Protein AF-A0A3B8Y9S7-F1 (afdb_monomer)

Solvent-accessible surface area (backbone atoms only — not comparable to full-atom values): 5059 Å² total; per-residue (Å²): 126,61,77,47,92,51,84,66,49,73,68,55,52,50,51,51,42,70,76,36,74,73,51,42,76,30,30,44,63,88,32,42,34,41,53,45,79,66,75,51,75,68,60,43,54,51,48,51,52,52,50,52,58,50,40,56,50,30,62,75,65,71,63,61,48,72,47,54,55,85,43,76,44,79,44,98,70,67,20,28,43,56,45,70,46,78,84

Sequence (87 aa):
MVQLTENITDAELLQMSLKNPELRFERNADGTLVTMPPLGRISGNREAKVITYLLNWVEKQDLGEVFSSGTGFKLANSAVFLKIILS

Nearest PDB structures (foldseek):
  1wdj-assembly1_C  TM=8.317E-01  e=1.092E-05  Thermus thermophilus
  6okh-assembly1_B  TM=8.247E-01  e=5.968E-01  Leptospira borgpetersenii serovar Hardjo-bovis str. JB197
  6duh-assembly1_A  TM=4.719E-01  e=1.833E+00  Human immunodeficiency virus type 1 BH10
  1s12-assembly1_A  TM=4.055E-01  e=5.629E+00  Thermotoga maritima

Foldseek 3Di:
DDKDPDQQDPVNQVVVCVVCVQWAWWADLNSIIDIDGHDDPVRVVVQVVVQVVVQVVCVVVVQADWDGQRDWDQDPSRTTGRDTDGD

Structure (mmCIF, N/CA/C/O backbone):
data_AF-A0A3B8Y9S7-F1
#
_entry.id   AF-A0A3B8Y9S7-F1
#
loop_
_atom_site.group_PDB
_atom_site.id
_atom_site.type_symbol
_atom_site.label_atom_id
_atom_site.label_alt_id
_atom_site.label_comp_id
_atom_site.label_asym_id
_atom_site.label_entity_id
_atom_site.label_seq_id
_atom_site.pdbx_PDB_ins_code
_atom_site.Cartn_x
_atom_site.Cartn_y
_atom_site.Cartn_z
_atom_site.occupancy
_atom_site.B_iso_or_equiv
_atom_site.auth_seq_id
_atom_site.auth_comp_id
_atom_site.auth_asym_id
_atom_site.auth_atom_id
_atom_site.pdbx_PDB_model_num
ATOM 1 N N . MET A 1 1 ? 18.722 3.578 -3.505 1.00 55.62 1 MET A N 1
ATOM 2 C CA . MET A 1 1 ? 17.693 3.572 -4.563 1.00 55.62 1 MET A CA 1
ATOM 3 C C . MET A 1 1 ? 18.386 3.088 -5.818 1.00 55.62 1 MET A C 1
ATOM 5 O O . MET A 1 1 ? 19.414 3.659 -6.159 1.00 55.62 1 MET A O 1
ATOM 9 N N . VAL A 1 2 ? 17.915 1.996 -6.412 1.00 59.22 2 VAL A N 1
ATOM 10 C CA . VAL A 1 2 ? 18.416 1.522 -7.709 1.00 59.22 2 VAL A CA 1
ATOM 11 C C . VAL A 1 2 ? 17.357 1.889 -8.736 1.00 59.22 2 VAL A C 1
ATOM 13 O O . VAL A 1 2 ? 16.180 1.621 -8.507 1.00 59.22 2 VAL A O 1
ATOM 16 N N . GLN A 1 3 ? 17.778 2.544 -9.812 1.00 59.12 3 GLN A N 1
ATOM 17 C CA . GLN A 1 3 ? 16.914 2.968 -10.906 1.00 59.12 3 GLN A CA 1
ATOM 18 C C . GLN A 1 3 ? 17.226 2.075 -12.105 1.00 59.12 3 GLN A C 1
ATOM 20 O O . GLN A 1 3 ? 18.367 2.046 -12.566 1.00 59.12 3 GLN A O 1
ATOM 25 N N . LEU A 1 4 ? 16.240 1.306 -12.564 1.00 62.97 4 LEU A N 1
ATOM 26 C CA . LEU A 1 4 ? 16.359 0.483 -13.768 1.00 62.97 4 LEU A CA 1
ATOM 27 C C . LEU A 1 4 ? 15.620 1.196 -14.904 1.00 62.97 4 LEU A C 1
ATOM 29 O O . LEU A 1 4 ? 14.453 1.562 -14.758 1.00 62.97 4 LEU A O 1
ATOM 33 N N . THR A 1 5 ? 16.322 1.432 -16.011 1.00 57.75 5 THR A N 1
ATOM 34 C CA . THR A 1 5 ? 15.830 2.126 -17.212 1.00 57.75 5 THR A CA 1
ATOM 35 C C . THR A 1 5 ? 15.428 1.125 -18.291 1.00 57.75 5 THR A C 1
ATOM 37 O O . THR A 1 5 ? 15.959 1.145 -19.399 1.00 57.75 5 THR A O 1
ATOM 40 N N . GLU A 1 6 ? 14.514 0.220 -17.960 1.00 66.00 6 GLU A N 1
ATOM 41 C CA . GLU A 1 6 ? 13.871 -0.661 -18.937 1.00 66.00 6 GLU A CA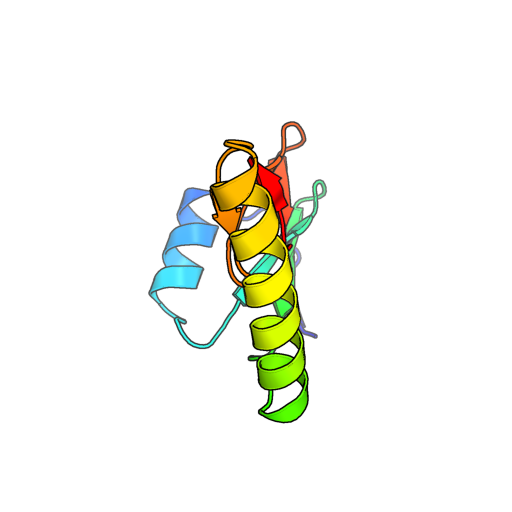 1
ATOM 42 C C . GLU A 1 6 ? 12.356 -0.457 -18.870 1.00 66.00 6 GLU A C 1
ATOM 44 O O . GLU A 1 6 ? 11.799 -0.251 -17.793 1.00 66.00 6 GLU A O 1
ATOM 49 N N . ASN A 1 7 ? 11.684 -0.494 -20.024 1.00 74.00 7 ASN A N 1
ATOM 50 C CA . ASN A 1 7 ? 10.225 -0.425 -20.105 1.00 74.00 7 ASN A CA 1
ATOM 51 C C . ASN A 1 7 ? 9.612 -1.732 -19.576 1.00 74.00 7 ASN A C 1
ATOM 53 O O . ASN A 1 7 ? 9.269 -2.620 -20.351 1.00 74.00 7 ASN A O 1
ATOM 57 N N . ILE A 1 8 ? 9.485 -1.844 -18.253 1.00 83.00 8 ILE A N 1
ATOM 58 C CA . ILE A 1 8 ? 8.909 -3.008 -17.571 1.00 83.00 8 ILE A CA 1
ATOM 59 C C . ILE A 1 8 ? 7.392 -3.033 -17.774 1.00 83.00 8 ILE A C 1
ATOM 61 O O . ILE A 1 8 ? 6.689 -2.092 -17.394 1.00 83.00 8 ILE A O 1
ATOM 65 N N . THR A 1 9 ? 6.863 -4.122 -18.328 1.00 86.88 9 THR A N 1
ATOM 66 C CA . THR A 1 9 ? 5.418 -4.368 -18.463 1.00 86.88 9 THR A CA 1
ATOM 67 C C . THR A 1 9 ? 4.760 -4.683 -1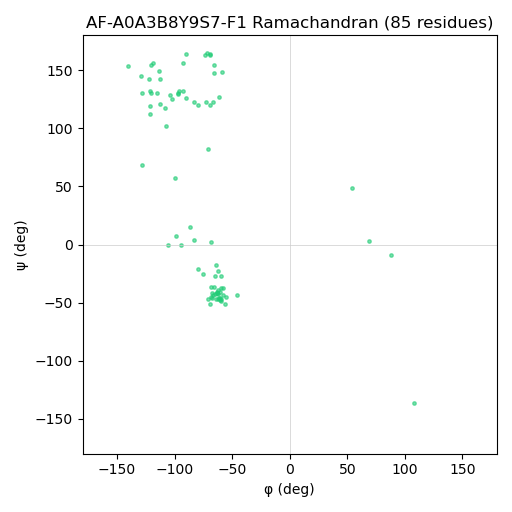7.114 1.00 86.88 9 THR A C 1
ATOM 69 O O . THR A 1 9 ? 5.422 -5.012 -16.133 1.00 86.88 9 THR A O 1
ATOM 72 N N . ASP A 1 10 ? 3.426 -4.616 -17.036 1.00 87.81 10 ASP A N 1
ATOM 73 C CA . ASP A 1 10 ? 2.691 -4.956 -15.801 1.00 87.81 10 ASP A CA 1
ATOM 74 C C . ASP A 1 10 ? 2.941 -6.403 -15.350 1.00 87.81 10 ASP A C 1
ATOM 76 O O . ASP A 1 10 ? 3.060 -6.678 -14.156 1.00 87.81 10 ASP A O 1
ATOM 80 N N . ALA A 1 11 ? 3.044 -7.327 -16.309 1.00 90.06 11 ALA A N 1
ATOM 81 C CA . ALA A 1 11 ? 3.293 -8.736 -16.035 1.00 90.06 11 ALA A CA 1
ATOM 82 C C . ALA A 1 11 ? 4.699 -8.957 -15.460 1.00 90.06 11 ALA A C 1
ATOM 84 O O . ALA A 1 11 ? 4.862 -9.713 -14.503 1.00 90.06 11 ALA A O 1
ATOM 85 N N . GLU A 1 12 ? 5.707 -8.273 -16.002 1.00 90.56 12 GLU A N 1
ATOM 86 C CA . GLU A 1 12 ? 7.079 -8.334 -15.493 1.00 90.56 12 GLU A CA 1
ATOM 87 C C . GLU A 1 12 ? 7.184 -7.705 -14.103 1.00 90.56 12 GLU A C 1
ATOM 89 O O . GLU A 1 12 ? 7.765 -8.317 -13.209 1.00 90.56 12 GLU A O 1
ATOM 94 N N . LEU A 1 13 ? 6.543 -6.552 -13.880 1.00 90.06 13 LEU A N 1
ATOM 95 C CA . LEU A 1 13 ? 6.491 -5.900 -12.569 1.00 90.06 13 LEU A CA 1
ATOM 96 C C . LEU A 1 13 ? 5.872 -6.817 -11.503 1.00 90.06 13 LEU A C 1
ATOM 98 O O . LEU A 1 13 ? 6.396 -6.942 -10.391 1.00 90.06 13 LEU A O 1
ATOM 102 N N . LEU A 1 14 ? 4.776 -7.499 -11.850 1.00 90.44 14 LEU A N 1
ATOM 103 C CA . LEU A 1 14 ? 4.131 -8.474 -10.974 1.00 90.44 14 LEU A CA 1
ATOM 104 C C . LEU A 1 14 ? 5.050 -9.671 -10.693 1.00 90.44 14 LEU A C 1
ATOM 106 O O . LEU A 1 14 ? 5.225 -10.049 -9.537 1.00 90.44 14 LEU A O 1
ATOM 110 N N . GLN A 1 15 ? 5.683 -10.242 -11.721 1.00 92.94 15 GLN A N 1
ATOM 111 C CA . GLN A 1 15 ? 6.627 -11.355 -11.562 1.00 92.94 15 GLN A CA 1
ATOM 112 C C . GLN A 1 15 ? 7.830 -10.977 -10.692 1.00 92.94 15 GLN A C 1
ATOM 114 O O . GLN A 1 15 ? 8.252 -11.766 -9.847 1.00 92.94 15 GLN A O 1
ATOM 119 N N . MET A 1 16 ? 8.369 -9.768 -10.855 1.00 90.69 16 MET A N 1
ATOM 120 C CA . MET A 1 16 ? 9.442 -9.244 -10.007 1.00 90.69 16 MET A CA 1
ATOM 121 C C . MET A 1 16 ? 8.991 -9.110 -8.553 1.00 90.69 16 MET A C 1
ATOM 123 O O . MET A 1 16 ? 9.724 -9.517 -7.654 1.00 90.69 16 MET A O 1
ATOM 127 N N . SER A 1 17 ? 7.776 -8.609 -8.324 1.00 90.00 17 SER A N 1
ATOM 128 C CA . SER A 1 17 ? 7.201 -8.473 -6.980 1.00 90.00 17 SER A CA 1
ATOM 129 C C . SER A 1 17 ? 7.005 -9.830 -6.298 1.00 90.00 17 SER A C 1
ATOM 131 O O . SER A 1 17 ? 7.317 -9.980 -5.121 1.00 90.00 17 SER A O 1
ATOM 133 N N . LEU A 1 18 ? 6.553 -10.844 -7.044 1.00 91.00 18 LEU A N 1
ATOM 134 C CA . LEU A 1 18 ? 6.387 -12.210 -6.536 1.00 91.00 18 LEU A CA 1
ATOM 135 C C . LEU A 1 18 ? 7.725 -12.891 -6.218 1.00 91.00 18 LEU A C 1
ATOM 137 O O . LEU A 1 18 ? 7.814 -13.644 -5.252 1.00 91.00 18 LEU A O 1
ATOM 141 N N . LYS A 1 19 ? 8.763 -12.633 -7.021 1.00 93.62 19 LYS A N 1
ATOM 142 C CA . LYS A 1 19 ? 10.105 -13.203 -6.818 1.00 93.62 19 LYS A CA 1
ATOM 143 C C . LYS A 1 19 ? 10.882 -12.548 -5.675 1.00 93.62 19 LYS A C 1
ATOM 145 O O . LYS A 1 19 ? 11.765 -13.198 -5.129 1.00 93.62 19 LYS A O 1
ATOM 150 N N . ASN A 1 20 ? 10.571 -11.296 -5.334 1.00 90.25 20 ASN A N 1
ATOM 151 C CA . ASN A 1 20 ? 11.276 -10.514 -4.312 1.00 90.25 20 ASN A CA 1
ATOM 152 C C . ASN A 1 20 ? 10.261 -9.941 -3.302 1.00 90.25 20 ASN A C 1
ATOM 154 O O . ASN A 1 20 ? 10.015 -8.731 -3.295 1.00 90.25 20 ASN A O 1
ATOM 158 N N . PRO A 1 21 ? 9.611 -10.788 -2.481 1.00 86.31 21 PRO A N 1
ATOM 159 C CA . PRO A 1 21 ? 8.522 -10.379 -1.587 1.00 86.31 21 PRO A CA 1
ATOM 160 C C . PRO A 1 21 ? 8.943 -9.384 -0.492 1.00 86.31 21 PRO A C 1
ATOM 162 O O . PRO A 1 21 ? 8.092 -8.727 0.112 1.00 86.31 21 PRO A O 1
ATOM 165 N N . GLU A 1 22 ? 10.236 -9.266 -0.213 1.00 85.06 22 GLU A N 1
ATOM 166 C CA . GLU A 1 22 ? 10.837 -8.278 0.684 1.00 85.06 22 GLU A CA 1
ATOM 167 C C . GLU A 1 22 ? 11.005 -6.899 0.038 1.00 85.06 22 GLU A C 1
ATOM 169 O O . GLU A 1 22 ? 11.106 -5.894 0.746 1.00 85.06 22 GLU A O 1
ATOM 174 N N . LEU A 1 23 ? 11.020 -6.846 -1.296 1.00 87.19 23 LEU A N 1
ATOM 175 C CA . LEU A 1 23 ? 11.108 -5.614 -2.061 1.00 87.19 23 LEU A CA 1
ATOM 176 C C . LEU A 1 23 ? 9.719 -5.098 -2.423 1.00 87.19 23 LEU A C 1
ATOM 178 O O . LEU A 1 23 ? 8.707 -5.803 -2.463 1.00 87.19 23 LEU A O 1
ATOM 182 N N . ARG A 1 24 ? 9.676 -3.796 -2.660 1.00 88.00 24 ARG A N 1
ATOM 183 C CA . ARG A 1 24 ? 8.492 -3.074 -3.097 1.00 88.00 24 ARG A CA 1
ATOM 184 C C . ARG A 1 24 ? 8.879 -2.262 -4.321 1.00 88.00 24 ARG A C 1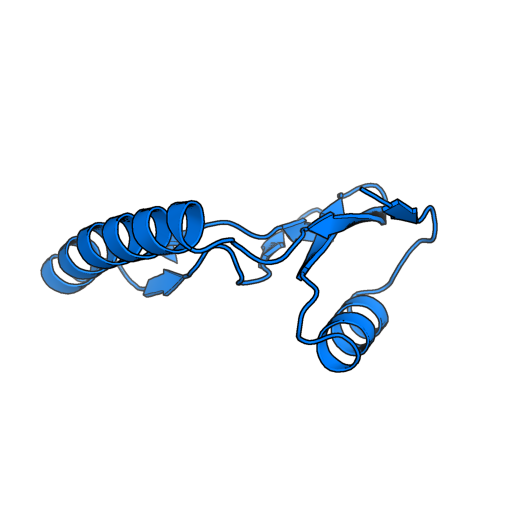
ATOM 186 O O . ARG A 1 24 ? 9.909 -1.588 -4.304 1.00 88.00 24 ARG A O 1
ATOM 193 N N . PHE A 1 25 ? 8.088 -2.376 -5.381 1.00 90.88 25 PHE A N 1
ATOM 194 C CA . PHE A 1 25 ? 8.396 -1.795 -6.681 1.00 90.88 25 PHE A CA 1
ATOM 195 C C . PHE A 1 25 ? 7.371 -0.724 -7.045 1.00 90.88 25 PHE A C 1
ATOM 197 O O . PHE A 1 25 ? 6.167 -0.970 -7.000 1.00 90.88 25 PHE A O 1
ATOM 204 N N . GLU A 1 26 ? 7.864 0.443 -7.444 1.00 90.81 26 GLU A N 1
ATOM 205 C CA . GLU A 1 26 ? 7.089 1.503 -8.082 1.00 90.81 26 GLU A CA 1
ATOM 206 C C . GLU A 1 26 ? 7.549 1.661 -9.526 1.00 90.81 26 GLU A C 1
ATOM 208 O O . GLU A 1 26 ? 8.743 1.567 -9.814 1.00 90.81 26 GLU A O 1
ATOM 213 N N . ARG A 1 27 ? 6.612 1.934 -10.434 1.00 91.25 27 ARG A N 1
ATOM 214 C CA . ARG A 1 27 ? 6.907 2.271 -11.827 1.00 91.25 27 ARG A CA 1
ATOM 215 C C . ARG A 1 27 ? 6.338 3.646 -12.137 1.00 91.25 27 ARG A C 1
ATOM 217 O O . ARG A 1 27 ? 5.128 3.847 -12.071 1.00 91.25 27 ARG A O 1
ATOM 224 N N . ASN A 1 28 ? 7.189 4.589 -12.508 1.00 88.75 28 ASN A N 1
ATOM 225 C CA . ASN A 1 28 ? 6.737 5.896 -12.973 1.00 88.75 28 ASN A CA 1
ATOM 226 C C . ASN A 1 28 ? 6.042 5.785 -14.340 1.00 88.75 28 ASN A C 1
ATOM 228 O O . ASN A 1 28 ? 6.172 4.789 -15.052 1.00 88.75 28 ASN A O 1
ATOM 232 N N . ALA A 1 29 ? 5.307 6.829 -14.727 1.00 88.06 29 ALA A N 1
ATOM 233 C CA . ALA A 1 29 ? 4.618 6.871 -16.021 1.00 88.06 29 ALA A CA 1
ATOM 234 C C . ALA A 1 29 ? 5.583 6.812 -17.223 1.00 88.06 29 ALA A C 1
ATOM 236 O O . ALA A 1 29 ? 5.185 6.4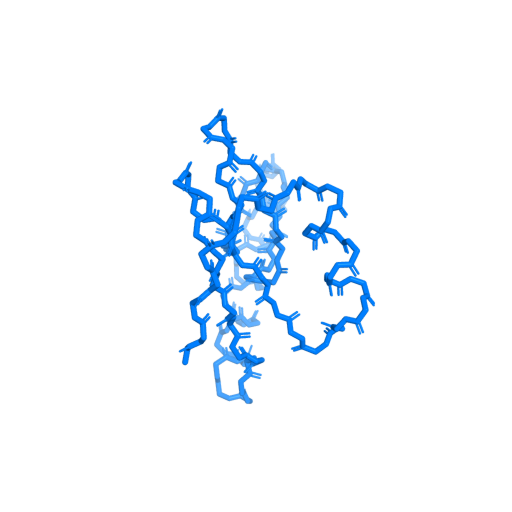07 -18.309 1.00 88.06 29 ALA A O 1
ATOM 237 N N . ASP A 1 30 ? 6.845 7.198 -17.022 1.00 86.62 30 ASP A N 1
ATOM 238 C CA . ASP A 1 30 ? 7.914 7.122 -18.022 1.00 86.62 30 ASP A CA 1
ATOM 239 C C . ASP A 1 30 ? 8.577 5.733 -18.111 1.00 86.62 30 ASP A C 1
ATOM 241 O O . ASP A 1 30 ? 9.543 5.563 -18.849 1.00 86.62 30 ASP A O 1
ATOM 245 N N . GLY A 1 31 ? 8.078 4.746 -17.358 1.00 83.75 31 GLY A N 1
ATOM 246 C CA . GLY A 1 31 ? 8.614 3.386 -17.315 1.00 83.75 31 GLY A CA 1
ATOM 247 C C . GLY A 1 31 ? 9.729 3.175 -16.289 1.00 83.75 31 GLY A C 1
ATOM 248 O O . GLY A 1 31 ? 10.079 2.028 -16.021 1.00 83.75 31 GLY A O 1
ATOM 249 N N . THR A 1 32 ? 10.244 4.233 -15.655 1.00 86.12 32 THR A N 1
ATOM 250 C CA . THR A 1 32 ? 11.314 4.122 -14.656 1.00 86.12 32 THR A CA 1
ATOM 251 C C . THR A 1 32 ? 10.87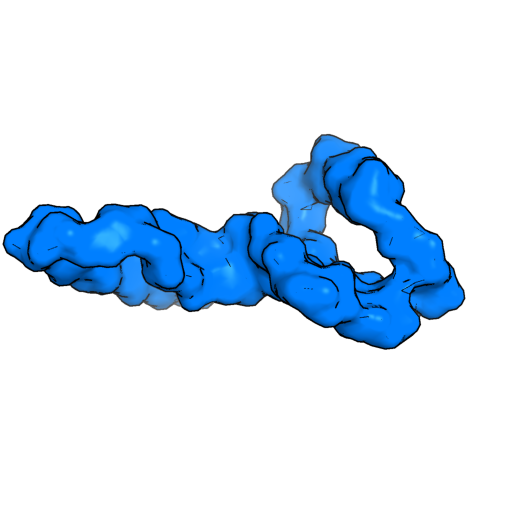2 3.277 -13.466 1.00 86.12 32 THR A C 1
ATOM 253 O O . THR A 1 32 ? 9.872 3.595 -12.816 1.00 86.12 32 THR A O 1
ATOM 256 N N . LEU A 1 33 ? 11.663 2.257 -13.127 1.00 88.50 33 LEU A N 1
ATOM 257 C CA . LEU A 1 33 ? 11.429 1.422 -11.954 1.00 88.50 33 LEU A CA 1
ATOM 258 C C . LEU A 1 33 ? 12.199 1.939 -10.735 1.00 88.50 33 LEU A C 1
ATOM 260 O O . LEU A 1 33 ? 13.409 2.176 -10.800 1.00 88.50 33 LEU A O 1
ATOM 264 N N . VAL A 1 34 ? 11.504 2.051 -9.607 1.00 88.06 34 VAL A N 1
ATOM 265 C CA . VAL A 1 34 ? 12.058 2.439 -8.310 1.00 88.06 34 VAL A CA 1
ATOM 266 C C . VAL A 1 34 ? 11.798 1.328 -7.303 1.00 88.06 34 VAL A C 1
ATOM 268 O O . VAL A 1 34 ? 10.681 0.831 -7.172 1.00 88.06 34 VAL A O 1
ATOM 271 N N . THR A 1 35 ? 12.837 0.941 -6.563 1.00 88.25 35 THR A N 1
ATOM 272 C CA . THR A 1 35 ? 12.703 0.023 -5.430 1.00 88.25 35 THR A CA 1
ATOM 273 C C . THR A 1 35 ? 12.623 0.789 -4.117 1.00 88.25 35 THR A C 1
ATOM 275 O O . THR A 1 35 ? 13.464 1.644 -3.818 1.00 88.25 35 THR A O 1
ATOM 278 N N . MET A 1 36 ? 11.622 0.458 -3.305 1.00 82.88 36 MET A N 1
ATOM 279 C CA . MET A 1 36 ? 11.511 0.939 -1.935 1.00 82.88 36 MET A CA 1
ATOM 280 C C . MET A 1 36 ? 12.081 -0.101 -0.967 1.00 82.88 36 MET A C 1
ATOM 282 O O . MET A 1 36 ? 11.744 -1.285 -1.070 1.00 82.88 36 MET A O 1
ATOM 286 N N . PRO A 1 37 ? 12.934 0.313 -0.012 1.00 80.69 37 PRO A N 1
ATOM 287 C CA . PRO A 1 37 ? 13.352 -0.573 1.059 1.00 80.69 37 PRO A CA 1
ATOM 288 C C . PRO A 1 37 ? 12.148 -0.927 1.948 1.00 80.69 37 PRO A C 1
ATOM 290 O O . PRO A 1 37 ? 11.210 -0.130 2.060 1.00 80.69 37 PRO A O 1
ATOM 293 N N . PRO A 1 38 ? 12.178 -2.082 2.629 1.00 81.12 38 PRO A N 1
ATOM 294 C CA . PRO A 1 38 ? 11.141 -2.436 3.586 1.00 81.12 38 PRO A CA 1
ATOM 295 C C . PRO A 1 38 ? 11.047 -1.391 4.706 1.00 81.12 38 PRO A C 1
ATOM 297 O O . PRO A 1 38 ? 12.043 -0.784 5.117 1.00 81.12 38 PRO A O 1
ATOM 300 N N . LEU A 1 39 ? 9.837 -1.196 5.232 1.00 86.00 39 LEU A N 1
ATOM 301 C CA . LEU A 1 39 ? 9.614 -0.281 6.345 1.00 86.00 39 LEU A CA 1
ATOM 302 C C . LEU A 1 39 ? 10.297 -0.805 7.612 1.00 86.00 39 LEU A C 1
ATOM 304 O O . LEU A 1 39 ? 10.009 -1.893 8.104 1.00 86.00 39 LEU A O 1
ATOM 308 N N . GLY A 1 40 ? 11.184 0.012 8.181 1.00 89.12 40 GLY A N 1
ATOM 309 C CA . GLY A 1 40 ? 11.757 -0.256 9.497 1.00 89.12 40 GLY A CA 1
ATOM 310 C C . GLY A 1 40 ? 10.721 -0.103 10.617 1.00 89.12 40 GLY A C 1
ATOM 311 O O . GLY A 1 40 ? 9.704 0.571 10.455 1.00 89.12 40 GLY A O 1
ATOM 312 N N . ARG A 1 41 ? 11.017 -0.657 11.801 1.00 93.31 41 ARG A N 1
ATOM 313 C CA . ARG A 1 41 ? 10.117 -0.688 12.976 1.00 93.31 41 ARG A CA 1
ATOM 314 C C . ARG A 1 41 ? 9.426 0.646 13.291 1.00 93.31 41 ARG A C 1
ATOM 316 O O . ARG A 1 41 ? 8.244 0.661 13.618 1.00 93.31 41 ARG A O 1
ATOM 323 N N . ILE A 1 42 ? 10.159 1.761 13.226 1.00 95.62 42 ILE A N 1
ATOM 324 C CA . ILE A 1 42 ? 9.622 3.093 13.550 1.00 95.62 42 ILE A CA 1
ATOM 325 C C . ILE A 1 42 ? 8.611 3.539 12.489 1.00 95.62 42 ILE A C 1
ATOM 327 O O . ILE A 1 42 ? 7.498 3.931 12.836 1.00 95.62 42 ILE A O 1
ATOM 331 N N . SER A 1 43 ? 8.987 3.466 11.211 1.00 92.19 43 SER A N 1
ATOM 332 C CA . SER A 1 43 ? 8.116 3.853 10.097 1.00 92.19 43 SER A CA 1
ATOM 333 C C . SER A 1 43 ? 6.896 2.941 10.006 1.00 92.19 43 SER A C 1
ATOM 335 O O . SER A 1 43 ? 5.785 3.447 9.895 1.00 92.19 43 SER A O 1
ATOM 337 N N . GLY A 1 44 ? 7.077 1.629 10.180 1.00 93.19 44 GLY A N 1
ATOM 338 C CA . GLY A 1 44 ? 5.977 0.664 10.220 1.00 93.19 44 GLY A CA 1
ATOM 339 C C . GLY A 1 44 ? 5.006 0.908 11.380 1.00 93.19 44 GLY A C 1
ATOM 340 O O . GLY A 1 44 ? 3.798 0.848 11.190 1.00 93.19 44 GLY A O 1
ATOM 341 N N . ASN A 1 45 ? 5.485 1.275 12.579 1.00 96.12 45 ASN A N 1
ATOM 342 C CA . ASN A 1 45 ? 4.578 1.620 13.685 1.00 96.12 45 ASN A CA 1
ATOM 343 C C . ASN A 1 45 ? 3.763 2.892 13.403 1.00 96.12 45 ASN A C 1
ATOM 345 O O . ASN A 1 45 ? 2.603 2.981 13.802 1.00 96.12 45 ASN A O 1
ATOM 349 N N . ARG A 1 46 ? 4.367 3.882 12.736 1.00 94.88 46 ARG A N 1
ATOM 350 C CA . ARG A 1 46 ? 3.664 5.105 12.327 1.00 94.88 46 ARG A CA 1
ATOM 351 C C . ARG A 1 46 ? 2.616 4.803 11.264 1.00 94.88 46 ARG A C 1
ATOM 353 O O . ARG A 1 46 ? 1.485 5.250 11.417 1.00 94.88 46 ARG A O 1
ATOM 360 N N . GLU A 1 47 ? 2.977 4.023 10.249 1.00 93.94 47 GLU A N 1
ATOM 361 C CA . GLU A 1 47 ? 2.047 3.565 9.218 1.00 93.94 47 GLU A CA 1
ATOM 362 C C . GLU A 1 47 ? 0.860 2.826 9.845 1.00 93.94 47 GLU A C 1
ATOM 364 O O . GLU A 1 47 ? -0.280 3.211 9.607 1.00 93.94 47 GLU A O 1
ATOM 369 N N . ALA A 1 48 ? 1.117 1.843 10.715 1.00 94.69 48 ALA A N 1
ATOM 370 C CA . ALA A 1 48 ? 0.065 1.072 11.372 1.00 94.69 48 ALA A CA 1
ATOM 371 C C . ALA A 1 48 ? -0.930 1.973 12.118 1.00 94.69 48 ALA A C 1
ATOM 373 O O . ALA A 1 48 ? -2.136 1.821 11.960 1.00 94.69 48 ALA A O 1
ATOM 374 N N . LYS A 1 49 ? -0.441 2.966 12.875 1.00 96.75 49 LYS A N 1
ATOM 375 C CA . LYS A 1 49 ? -1.309 3.930 13.571 1.00 96.75 49 LYS A CA 1
ATOM 376 C C . LYS A 1 49 ? -2.170 4.739 12.603 1.00 96.75 49 LYS A C 1
ATOM 378 O O . LYS A 1 49 ? -3.359 4.905 12.854 1.00 96.75 49 LYS A O 1
ATOM 383 N N . VAL A 1 50 ? -1.577 5.249 11.522 1.00 95.19 50 VAL A N 1
ATOM 384 C CA . VAL A 1 50 ? -2.300 6.036 10.511 1.00 95.19 50 VAL A CA 1
ATOM 385 C C . VAL A 1 50 ? -3.377 5.189 9.838 1.00 95.19 50 VAL A C 1
ATOM 387 O O . VAL A 1 50 ? -4.519 5.635 9.763 1.00 95.19 50 VAL A O 1
ATOM 390 N N . ILE A 1 51 ? -3.043 3.964 9.422 1.00 95.56 51 ILE A N 1
ATOM 391 C CA . ILE A 1 51 ? -3.998 3.035 8.806 1.00 95.56 51 ILE A CA 1
ATOM 392 C C . ILE A 1 51 ? -5.137 2.723 9.773 1.00 95.56 51 ILE A C 1
ATOM 394 O O . ILE A 1 51 ? -6.288 2.809 9.371 1.00 95.56 51 ILE A O 1
ATOM 398 N N . THR A 1 52 ? -4.856 2.427 11.046 1.00 96.38 52 THR A N 1
ATOM 399 C CA . THR A 1 52 ? -5.911 2.144 12.033 1.00 96.38 52 THR A CA 1
ATOM 400 C C . THR A 1 52 ? -6.864 3.322 12.209 1.00 96.38 52 THR A C 1
ATOM 4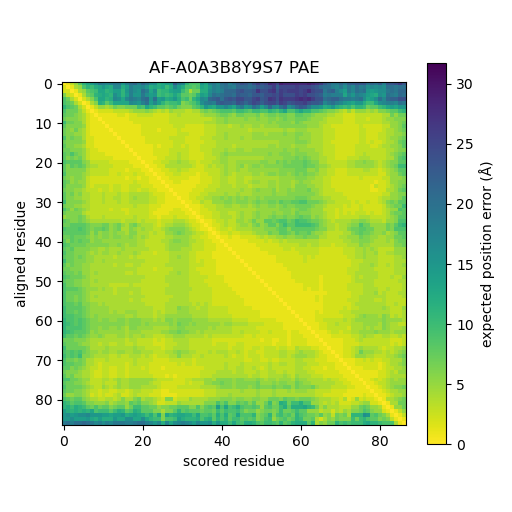02 O O . THR A 1 52 ? -8.076 3.129 12.201 1.00 96.38 52 THR A O 1
ATOM 405 N N . TYR A 1 53 ? -6.350 4.547 12.358 1.00 96.38 53 TYR A N 1
ATOM 406 C CA . TYR A 1 53 ? -7.225 5.715 12.495 1.00 96.38 53 TYR A CA 1
ATOM 407 C C . TYR A 1 53 ? -8.075 5.949 11.248 1.00 96.38 53 TYR A C 1
ATOM 409 O O . TYR A 1 53 ? -9.259 6.262 11.370 1.00 96.38 53 TYR A O 1
ATOM 417 N N . LEU A 1 54 ? -7.479 5.788 10.067 1.00 95.69 54 LEU A N 1
ATOM 418 C CA . LEU A 1 54 ? -8.164 5.993 8.799 1.00 95.69 54 LEU A CA 1
ATOM 419 C C . LEU A 1 54 ? -9.227 4.918 8.545 1.00 95.69 54 LEU A C 1
ATOM 421 O O . LEU A 1 54 ? -10.353 5.260 8.199 1.00 95.69 54 LEU A O 1
ATOM 425 N N . LEU A 1 55 ? -8.891 3.648 8.786 1.00 95.81 55 LEU A N 1
ATOM 426 C CA . LEU A 1 55 ? -9.800 2.511 8.643 1.00 95.81 55 LEU A CA 1
ATOM 427 C C . LEU A 1 55 ? -11.011 2.658 9.561 1.00 95.81 55 LEU A C 1
ATOM 429 O O . LEU A 1 55 ? -12.138 2.599 9.088 1.00 95.81 55 LEU A O 1
ATOM 433 N N . ASN A 1 56 ? -10.791 2.968 10.842 1.00 97.06 56 ASN A N 1
ATOM 434 C CA . ASN A 1 56 ? -11.887 3.177 11.790 1.00 97.06 56 ASN A CA 1
ATOM 435 C C . ASN A 1 56 ? -12.849 4.286 11.338 1.00 97.06 56 ASN A C 1
ATOM 437 O O . ASN A 1 56 ? -14.052 4.206 11.580 1.00 97.06 56 ASN A O 1
ATOM 441 N N . TRP A 1 57 ? -12.327 5.354 10.728 1.00 97.00 57 TRP A N 1
ATOM 442 C CA . TRP A 1 57 ? -13.160 6.430 10.201 1.00 97.00 57 TRP A CA 1
ATOM 443 C C . TRP A 1 57 ? -13.940 5.987 8.959 1.00 97.00 57 TRP A C 1
ATOM 445 O O . TRP A 1 57 ? -15.150 6.202 8.914 1.00 97.00 57 TRP A O 1
ATOM 455 N N . VAL A 1 58 ? -13.277 5.335 8.001 1.00 96.75 58 VAL A N 1
ATOM 456 C CA . VAL A 1 58 ? -13.895 4.824 6.767 1.00 96.75 58 VAL A CA 1
ATOM 457 C C . VAL A 1 58 ? -14.994 3.808 7.063 1.00 96.75 58 VAL A C 1
ATOM 459 O O . VAL A 1 58 ? -16.104 3.976 6.568 1.00 96.75 58 VAL A O 1
ATOM 462 N N . GLU A 1 59 ? -14.740 2.826 7.931 1.00 96.06 59 GLU A N 1
ATOM 463 C CA . GLU A 1 59 ? -15.734 1.814 8.315 1.00 96.06 59 GLU A CA 1
ATOM 464 C C . GLU A 1 59 ? -16.931 2.442 9.034 1.00 96.06 59 GLU A C 1
ATOM 466 O O . GLU A 1 59 ? -18.081 2.114 8.755 1.00 96.06 59 GLU A O 1
ATOM 471 N N . LYS A 1 60 ? -16.686 3.399 9.939 1.00 97.75 60 LYS A N 1
ATOM 472 C CA . LYS A 1 60 ? -17.764 4.078 10.672 1.00 97.75 60 LYS A CA 1
ATOM 473 C C . LYS A 1 60 ? -18.662 4.913 9.756 1.00 97.75 60 LYS A C 1
ATOM 475 O O . LYS A 1 60 ? -19.791 5.219 10.134 1.00 97.75 60 LYS A O 1
ATOM 480 N N . GLN A 1 61 ? -18.138 5.396 8.637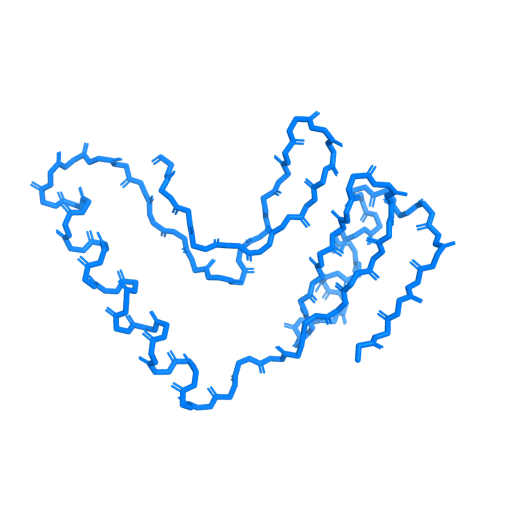 1.00 97.38 61 GLN A N 1
ATOM 481 C CA . GLN A 1 61 ? -18.853 6.276 7.712 1.00 97.38 61 GLN A CA 1
ATOM 482 C C . GLN A 1 61 ? -19.297 5.564 6.424 1.00 97.38 61 GLN A C 1
ATOM 484 O O . GLN A 1 61 ? -19.925 6.215 5.596 1.00 97.38 61 GLN A O 1
ATOM 489 N N . ASP A 1 62 ? -19.000 4.268 6.274 1.00 94.88 62 ASP A N 1
ATOM 490 C CA . ASP A 1 62 ? -19.266 3.466 5.071 1.00 94.88 62 ASP A CA 1
ATOM 491 C C . ASP A 1 62 ? -18.671 4.088 3.791 1.00 94.88 62 ASP A C 1
ATOM 493 O O . ASP A 1 62 ? -19.344 4.291 2.783 1.00 94.88 62 ASP A O 1
ATOM 497 N N . LEU A 1 63 ? -17.389 4.473 3.862 1.00 94.62 63 LEU A N 1
ATOM 498 C CA . LEU A 1 63 ? -16.695 5.218 2.797 1.00 94.62 63 LEU A CA 1
ATOM 499 C C . LEU A 1 63 ? -15.820 4.348 1.882 1.00 94.62 63 LEU A C 1
ATOM 501 O O . LEU A 1 63 ? -15.091 4.911 1.068 1.00 94.62 63 LEU A O 1
ATOM 505 N N . GLY A 1 64 ? -15.869 3.020 2.022 1.00 93.50 64 GLY A N 1
ATOM 506 C CA . GLY A 1 64 ? -15.104 2.081 1.195 1.00 93.50 64 GLY A CA 1
ATOM 507 C C . GLY A 1 64 ? -13.941 1.405 1.924 1.00 93.50 64 GLY A C 1
ATOM 508 O O . GLY A 1 64 ? -14.098 0.946 3.056 1.00 93.50 64 GLY A O 1
ATOM 509 N N . GLU A 1 65 ? -12.781 1.303 1.271 1.00 92.69 65 GLU A N 1
ATOM 510 C CA . GLU A 1 65 ? -11.642 0.494 1.744 1.00 92.69 65 GLU A CA 1
ATOM 511 C C . GLU A 1 65 ? -10.363 1.321 1.965 1.00 92.69 65 GLU A C 1
ATOM 513 O O . GLU A 1 65 ? -10.150 2.367 1.350 1.00 92.69 65 GLU A O 1
ATOM 518 N N . VAL A 1 66 ? -9.483 0.839 2.854 1.00 94.00 66 VAL A N 1
ATOM 519 C CA . VAL A 1 66 ? -8.182 1.458 3.166 1.00 94.00 66 VAL A CA 1
ATOM 520 C C . VAL A 1 66 ? -7.050 0.483 2.879 1.00 94.00 66 VAL A C 1
ATOM 522 O O . VAL A 1 66 ? -7.034 -0.634 3.393 1.00 94.00 66 VAL A O 1
ATOM 525 N N . PHE A 1 67 ? -6.041 0.942 2.141 1.00 91.50 67 PHE A N 1
ATOM 526 C CA . PHE A 1 67 ? -4.876 0.132 1.786 1.00 91.50 67 PHE A CA 1
ATOM 527 C C . PHE A 1 67 ? -3.590 0.641 2.435 1.00 91.50 67 PHE A C 1
ATOM 529 O O . PHE A 1 67 ? -3.409 1.840 2.658 1.00 91.50 67 PHE A O 1
ATOM 536 N N . SER A 1 68 ? -2.665 -0.279 2.720 1.00 90.12 68 SER A N 1
ATOM 537 C CA . SER A 1 68 ? -1.341 0.073 3.239 1.00 90.12 68 SER A CA 1
ATOM 538 C C . SER A 1 68 ? -0.452 0.689 2.163 1.00 90.12 68 SER A C 1
ATOM 540 O O . SER A 1 68 ? -0.671 0.492 0.965 1.00 90.12 68 SER A O 1
ATOM 542 N N . SER A 1 69 ? 0.628 1.349 2.587 1.00 86.44 69 SER A N 1
ATOM 543 C CA . SER A 1 69 ? 1.644 1.895 1.681 1.00 86.44 69 SER A CA 1
ATOM 544 C C . SER A 1 69 ? 2.466 0.825 0.960 1.00 86.44 69 SER A C 1
ATOM 546 O O . SER A 1 69 ? 3.362 1.168 0.209 1.00 86.44 69 SER A O 1
ATOM 548 N N . GLY A 1 70 ? 2.186 -0.467 1.163 1.00 87.62 70 GLY A N 1
ATOM 549 C CA . GLY A 1 70 ? 2.770 -1.563 0.388 1.00 87.62 70 GLY A CA 1
ATOM 550 C C . GLY A 1 70 ? 1.914 -2.025 -0.794 1.00 87.62 70 GLY A C 1
ATOM 551 O O . GLY A 1 70 ? 2.322 -2.957 -1.485 1.00 87.62 70 GLY A O 1
ATOM 552 N N . THR A 1 71 ? 0.742 -1.423 -1.009 1.00 89.25 71 THR A N 1
ATOM 553 C CA . THR A 1 71 ? -0.215 -1.835 -2.047 1.00 89.25 71 THR A CA 1
ATOM 554 C C . THR A 1 71 ? 0.065 -1.105 -3.357 1.00 89.25 71 THR A C 1
ATOM 556 O O . THR A 1 71 ? 0.127 0.122 -3.375 1.00 89.25 71 THR A O 1
ATOM 559 N N . GLY A 1 72 ? 0.243 -1.852 -4.450 1.00 89.50 72 GLY A N 1
ATOM 560 C CA . GLY A 1 72 ? 0.506 -1.293 -5.779 1.00 89.50 72 GLY A CA 1
ATOM 561 C C . GLY A 1 72 ? -0.771 -0.880 -6.501 1.00 89.50 72 GLY A C 1
ATOM 562 O O . GLY A 1 72 ? -1.635 -1.717 -6.749 1.00 89.50 72 GLY A O 1
ATOM 563 N N . PHE A 1 73 ? -0.857 0.390 -6.900 1.00 91.25 73 PHE A N 1
ATOM 564 C CA . PHE A 1 73 ? -1.986 0.930 -7.659 1.00 91.25 73 PHE A CA 1
ATOM 565 C C . PHE A 1 73 ? -1.576 1.323 -9.066 1.00 91.25 73 PHE A C 1
ATOM 567 O O . PHE A 1 73 ? -0.743 2.213 -9.237 1.00 91.25 73 PHE A O 1
ATOM 574 N N . LYS A 1 74 ? -2.212 0.710 -10.069 1.00 91.31 74 LYS A N 1
ATOM 575 C CA . LYS A 1 74 ? -2.071 1.119 -11.467 1.00 91.31 74 LYS A CA 1
ATOM 576 C C . LYS A 1 74 ? -2.950 2.337 -11.750 1.00 91.31 74 LYS A C 1
ATOM 578 O O . LYS A 1 74 ? -4.169 2.276 -11.625 1.00 91.31 74 LYS A O 1
ATOM 583 N N . LEU A 1 75 ? -2.325 3.429 -12.168 1.00 91.62 75 LEU A N 1
ATOM 584 C CA . LEU A 1 75 ? -2.990 4.666 -12.562 1.00 91.62 75 LEU A CA 1
ATOM 585 C C . LEU A 1 75 ? -3.316 4.679 -14.062 1.00 91.62 75 LEU A C 1
ATOM 587 O O . LEU A 1 75 ? -2.745 3.926 -14.853 1.00 91.62 75 LEU A O 1
ATOM 591 N N . ALA A 1 76 ? -4.205 5.588 -14.473 1.00 91.81 76 ALA A N 1
ATOM 592 C CA . ALA A 1 76 ? -4.638 5.731 -15.868 1.00 91.81 76 ALA A CA 1
ATOM 593 C C . ALA A 1 76 ? -3.487 6.045 -16.845 1.00 91.81 76 ALA A C 1
ATOM 595 O O . ALA A 1 76 ? -3.545 5.675 -18.013 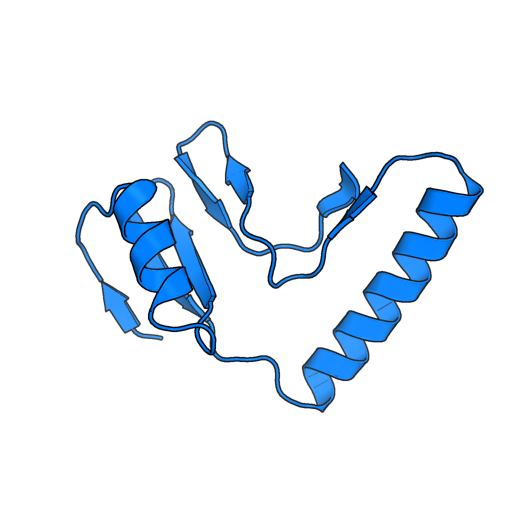1.00 91.81 76 ALA A O 1
ATOM 596 N N . ASN A 1 77 ? -2.418 6.687 -16.366 1.00 91.81 77 ASN A N 1
ATOM 597 C CA . ASN A 1 77 ? -1.204 6.965 -17.138 1.00 91.81 77 ASN A CA 1
ATOM 598 C C . ASN A 1 77 ? -0.181 5.813 -17.107 1.00 91.81 77 ASN A C 1
ATOM 600 O O . ASN A 1 77 ? 0.979 6.017 -17.446 1.00 91.81 77 ASN A O 1
ATOM 604 N N . SER A 1 78 ? -0.591 4.619 -16.678 1.00 86.38 78 SER A N 1
ATOM 605 C CA . SER A 1 78 ? 0.249 3.425 -16.520 1.00 86.38 78 SER A CA 1
ATOM 606 C C . SER A 1 78 ? 1.295 3.480 -15.402 1.00 86.38 78 SER A C 1
ATOM 608 O O . SER A 1 78 ? 2.028 2.506 -15.236 1.00 86.38 78 SER A O 1
ATOM 610 N N . ALA A 1 79 ? 1.368 4.540 -14.592 1.00 90.62 79 ALA A N 1
ATOM 611 C CA . ALA A 1 79 ? 2.209 4.516 -13.395 1.00 90.62 79 ALA A CA 1
ATOM 612 C C . ALA A 1 79 ? 1.683 3.489 -12.376 1.00 90.62 79 ALA A C 1
ATOM 614 O O . ALA A 1 79 ? 0.474 3.279 -12.272 1.00 90.62 79 ALA A O 1
ATOM 615 N N . VAL A 1 80 ? 2.584 2.875 -11.614 1.00 91.62 80 VAL A N 1
ATOM 616 C CA . VAL A 1 80 ? 2.274 1.999 -10.482 1.00 91.62 80 VAL A CA 1
ATOM 617 C C . VAL A 1 80 ? 2.936 2.569 -9.235 1.00 91.62 80 VAL A C 1
ATOM 619 O O . VAL A 1 80 ? 4.161 2.571 -9.144 1.00 91.62 80 VAL A O 1
ATOM 622 N N . PHE A 1 81 ? 2.137 3.054 -8.284 1.00 88.12 81 PHE A N 1
ATOM 623 C CA . PHE A 1 81 ? 2.638 3.654 -7.042 1.00 88.12 81 PHE A CA 1
ATOM 624 C C . PHE A 1 81 ? 2.180 2.905 -5.804 1.00 88.12 81 PHE A C 1
ATOM 626 O O . PHE A 1 81 ? 1.127 2.262 -5.800 1.00 88.12 81 PHE A O 1
ATOM 633 N N . LEU A 1 82 ? 2.960 3.066 -4.741 1.00 80.06 82 LEU A N 1
ATOM 634 C CA . LEU A 1 82 ? 2.712 2.511 -3.427 1.00 80.06 82 LEU A CA 1
ATOM 635 C C . LEU A 1 82 ? 2.295 3.643 -2.488 1.00 80.06 82 LEU A C 1
ATOM 637 O O . LEU A 1 82 ? 3.102 4.460 -2.044 1.00 80.06 82 LEU A O 1
ATOM 641 N N . LYS A 1 83 ? 0.994 3.751 -2.221 1.00 78.19 83 LYS A N 1
ATOM 642 C CA . LYS A 1 83 ? 0.436 4.823 -1.385 1.00 78.19 83 LYS A CA 1
ATOM 643 C C . LYS A 1 83 ? -0.673 4.282 -0.497 1.00 78.19 83 LYS A C 1
ATOM 645 O O . LYS A 1 8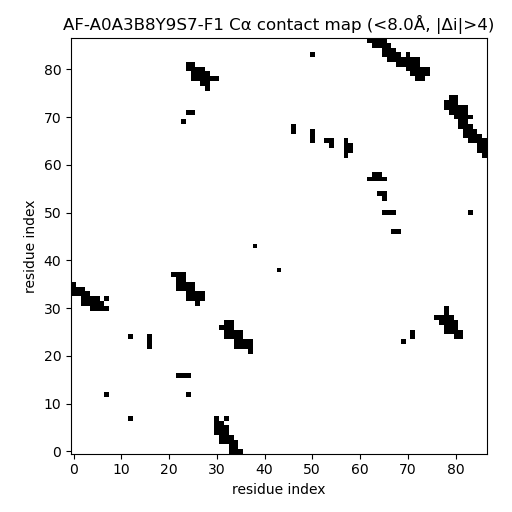3 ? -1.338 3.318 -0.855 1.00 78.19 83 LYS A O 1
ATOM 650 N N . ILE A 1 84 ? -0.889 4.943 0.640 1.00 73.00 84 ILE A N 1
ATOM 651 C CA . ILE A 1 84 ? -2.141 4.783 1.386 1.00 73.00 84 ILE A CA 1
ATOM 652 C C . ILE A 1 84 ? -3.231 5.440 0.543 1.00 73.00 84 ILE A C 1
ATOM 654 O O . ILE A 1 84 ? -3.136 6.629 0.231 1.00 73.00 84 ILE A O 1
ATOM 658 N N . ILE A 1 85 ? -4.226 4.657 0.147 1.00 71.06 85 ILE A N 1
ATOM 659 C CA . ILE A 1 85 ? -5.334 5.094 -0.702 1.00 71.06 85 ILE A CA 1
ATOM 660 C C . ILE A 1 85 ? -6.647 4.682 -0.041 1.00 71.06 85 ILE A C 1
ATOM 662 O O . ILE A 1 85 ? -6.715 3.643 0.619 1.00 71.06 85 ILE A O 1
ATOM 666 N N . LEU A 1 86 ? -7.650 5.539 -0.221 1.00 62.59 86 LEU A N 1
ATOM 667 C CA . LEU A 1 86 ? -9.059 5.240 -0.004 1.00 62.59 86 LEU A CA 1
ATOM 668 C C . LEU A 1 86 ? -9.673 4.874 -1.355 1.00 62.59 86 LEU A C 1
ATOM 670 O O . LEU A 1 86 ? -9.468 5.631 -2.311 1.00 62.59 86 LEU A O 1
ATOM 674 N N . SER A 1 87 ? -10.378 3.747 -1.443 1.00 65.00 87 SER A N 1
ATOM 675 C CA . SER A 1 87 ? -11.156 3.375 -2.636 1.00 65.00 87 SER A CA 1
ATOM 676 C C . SER A 1 87 ? -12.642 3.367 -2.352 1.00 65.00 87 SER A C 1
ATOM 678 O O . SER A 1 87 ? -12.992 2.754 -1.318 1.00 65.00 87 SER A O 1
#

Secondary structure (DSSP, 8-state):
--EE-S---HHHHHHHHHH-TT-EEEE-TTS-EEEEPPPPHHHHHHHHHHHHHHHHHHHHHT---B--TT-EEE-TTS-EEE---B-

Mean predicted aligned error: 5.03 Å

Radius of gyration: 14.52 Å; Cα contacts (8 Å, |Δi|>4): 126; chains: 1; bounding box: 38×20×34 Å

pLDDT: mean 87.31, std 9.95, range [55.62, 97.75]